Protein AF-A0A957ZMM1-F1 (afdb_monomer_lite)

Foldseek 3Di:
DDPVVQQQDFPQVVPHPVSGRPGDDDPLVVCVVCPQVDQDDDDDDDPDPVCPDCVVVVVVSCVVSVNPPD

pLDDT: mean 94.46, std 4.67, range [79.06, 98.56]

Sequence (70 aa):
MSAAEVARLDAGSHFSAAYAGTPVPRLEEVLDLVGDRCRINIEIKSMDPYANDASDLVAALIRQRNLYDQ

Radius of gyration: 14.61 Å; chains: 1; bounding box: 32×25×36 Å

Secondary structure (DSSP, 8-state):
--HHHHTTSBSSTTT-GGGTTPBPPPHHHHHHHHGGGS----------TT--SSHHHHHHHHHHTT-S--

Structure (mmCIF, N/CA/C/O backbone):
data_AF-A0A957ZMM1-F1
#
_entry.id   AF-A0A957ZMM1-F1
#
loop_
_atom_site.group_PDB
_atom_site.id
_atom_site.type_symbol
_atom_site.label_atom_id
_atom_site.label_alt_id
_atom_site.label_comp_id
_atom_site.label_asym_id
_atom_site.label_entity_id
_atom_site.label_seq_id
_atom_site.pdbx_PDB_ins_code
_atom_site.Cartn_x
_atom_site.Cartn_y
_atom_site.Cartn_z
_atom_site.occupancy
_atom_site.B_iso_or_equiv
_atom_site.auth_seq_id
_atom_site.auth_comp_id
_atom_site.auth_asym_id
_atom_site.auth_atom_id
_atom_site.pdbx_PDB_model_num
ATOM 1 N N . MET A 1 1 ? 11.653 4.617 13.609 1.00 86.19 1 MET A N 1
ATOM 2 C CA . MET A 1 1 ? 10.760 3.456 13.793 1.00 86.19 1 MET A CA 1
ATOM 3 C C . MET A 1 1 ? 10.996 2.495 12.647 1.00 86.19 1 MET A C 1
ATOM 5 O O . MET A 1 1 ? 11.139 2.946 11.518 1.00 86.19 1 MET A O 1
ATOM 9 N N . SER A 1 2 ? 11.077 1.203 12.929 1.00 96.75 2 SER A N 1
ATOM 10 C CA . SER A 1 2 ? 11.112 0.144 11.923 1.00 96.75 2 SER A CA 1
ATOM 11 C C . SER A 1 2 ? 9.714 -0.121 11.356 1.00 96.75 2 SER A C 1
ATOM 13 O O . SER A 1 2 ? 8.706 0.186 11.994 1.00 96.75 2 SER A O 1
ATOM 15 N N . ALA A 1 3 ? 9.637 -0.763 10.188 1.00 94.12 3 ALA A N 1
ATOM 16 C CA . ALA A 1 3 ? 8.358 -1.192 9.616 1.00 94.12 3 ALA A CA 1
ATOM 17 C C . ALA A 1 3 ? 7.572 -2.120 10.566 1.00 94.12 3 ALA A C 1
ATOM 19 O O . ALA A 1 3 ? 6.349 -2.051 10.631 1.00 94.12 3 ALA A O 1
ATOM 20 N N . ALA A 1 4 ? 8.271 -2.959 11.340 1.00 95.88 4 ALA A N 1
ATOM 21 C CA . ALA A 1 4 ? 7.651 -3.848 12.320 1.00 95.88 4 ALA A CA 1
ATOM 22 C C . ALA A 1 4 ? 7.065 -3.095 13.525 1.00 95.88 4 ALA A C 1
ATOM 24 O O . ALA A 1 4 ? 6.062 -3.529 14.084 1.00 95.88 4 ALA A O 1
ATOM 25 N N . GLU A 1 5 ? 7.672 -1.978 13.927 1.00 97.88 5 GLU A N 1
ATOM 26 C CA . GLU A 1 5 ? 7.127 -1.112 14.976 1.00 97.88 5 GLU A CA 1
ATOM 27 C C . GLU A 1 5 ? 5.913 -0.326 14.471 1.00 97.88 5 GLU A C 1
ATOM 29 O O . GLU A 1 5 ? 4.921 -0.227 15.186 1.00 97.88 5 GLU A O 1
ATOM 34 N N . VAL A 1 6 ? 5.953 0.177 13.231 1.00 97.81 6 VAL A N 1
ATOM 35 C CA . VAL A 1 6 ? 4.828 0.906 12.614 1.00 97.81 6 VAL A CA 1
ATOM 36 C C . VAL A 1 6 ? 3.605 0.005 12.436 1.00 97.81 6 VAL A C 1
ATOM 38 O O . VAL A 1 6 ? 2.496 0.419 12.757 1.00 97.81 6 VAL A O 1
ATOM 41 N N . ALA A 1 7 ? 3.797 -1.246 12.011 1.00 96.31 7 ALA A N 1
ATOM 42 C CA . ALA A 1 7 ? 2.707 -2.208 11.832 1.00 96.31 7 ALA A CA 1
ATOM 43 C C . ALA A 1 7 ? 1.945 -2.542 13.134 1.00 96.31 7 ALA A C 1
ATOM 45 O O . ALA A 1 7 ? 0.852 -3.097 13.078 1.00 96.31 7 ALA A O 1
ATOM 46 N N . ARG A 1 8 ? 2.506 -2.221 14.310 1.00 96.50 8 ARG A N 1
ATOM 47 C CA . ARG A 1 8 ? 1.861 -2.432 15.619 1.00 96.50 8 ARG A CA 1
ATOM 48 C C . ARG A 1 8 ? 1.033 -1.236 16.092 1.00 96.50 8 ARG A C 1
ATOM 50 O O . ARG A 1 8 ? 0.402 -1.331 17.141 1.00 96.50 8 ARG A O 1
ATOM 57 N N . LEU A 1 9 ? 1.078 -0.111 15.382 1.00 98.12 9 LEU A N 1
ATOM 58 C CA . LEU A 1 9 ? 0.293 1.068 15.732 1.00 98.12 9 LEU A CA 1
ATOM 59 C C . LEU A 1 9 ? -1.186 0.851 15.407 1.00 98.12 9 LEU A C 1
ATOM 61 O O . LEU A 1 9 ? -1.519 0.250 14.388 1.00 98.12 9 LEU A O 1
ATOM 65 N N . ASP A 1 10 ? -2.058 1.403 16.248 1.00 98.19 10 ASP A N 1
ATOM 66 C CA . ASP A 1 10 ? -3.494 1.470 15.987 1.00 98.19 10 ASP A CA 1
ATOM 67 C C . ASP A 1 10 ? -3.812 2.697 15.124 1.00 98.19 10 ASP A C 1
ATOM 69 O O . ASP A 1 10 ? -3.847 3.833 15.602 1.00 98.19 10 ASP A O 1
ATOM 73 N N . ALA A 1 11 ? -4.025 2.455 13.835 1.00 98.00 11 ALA A N 1
ATOM 74 C CA . ALA A 1 11 ? -4.408 3.458 12.851 1.00 98.00 11 ALA A CA 1
ATOM 75 C C . ALA A 1 11 ? -5.924 3.725 12.816 1.00 98.00 11 ALA A C 1
ATOM 77 O O . ALA A 1 11 ? -6.356 4.676 12.167 1.00 98.00 11 ALA A O 1
ATOM 78 N N . GLY A 1 12 ? -6.742 2.902 13.479 1.00 98.38 12 GLY A N 1
ATOM 79 C CA . GLY A 1 12 ? -8.200 2.956 13.362 1.00 98.38 12 GLY A CA 1
ATOM 80 C C . GLY A 1 12 ? -8.896 3.689 14.506 1.00 98.38 12 GLY A C 1
ATOM 81 O O . GLY A 1 12 ? -9.843 4.439 14.256 1.00 98.38 12 GLY A O 1
ATOM 82 N N . SER A 1 13 ? -8.400 3.558 15.741 1.00 98.31 13 SER A N 1
ATOM 83 C CA . SER A 1 13 ? -9.005 4.188 16.931 1.00 98.31 13 SER A CA 1
ATOM 84 C C . SER A 1 13 ? -9.126 5.709 16.830 1.00 98.31 13 SER A C 1
ATOM 86 O O . SER A 1 13 ? -10.017 6.296 17.440 1.00 98.31 13 SER A O 1
ATOM 88 N N . HIS A 1 14 ? -8.261 6.357 16.044 1.00 97.56 14 HIS A N 1
ATOM 89 C CA . HIS A 1 14 ? -8.342 7.796 15.790 1.00 97.56 14 HIS A CA 1
ATOM 90 C C . HIS A 1 14 ? -9.647 8.205 15.082 1.00 97.56 14 HIS A C 1
ATOM 92 O O . HIS A 1 14 ? -10.156 9.297 15.322 1.00 97.56 14 HIS A O 1
ATOM 98 N N . PHE A 1 15 ? -10.201 7.334 14.233 1.00 98.00 15 PHE A N 1
ATOM 99 C CA . PHE A 1 15 ? -11.418 7.614 13.471 1.00 98.00 15 PHE A CA 1
ATOM 100 C C . PHE A 1 15 ? -12.689 7.241 14.241 1.00 98.00 15 PHE A C 1
ATOM 102 O O . PHE A 1 15 ? -13.682 7.963 14.180 1.00 98.00 15 PHE A O 1
ATOM 109 N N . SER A 1 16 ? -12.688 6.097 14.933 1.00 98.44 16 SER A N 1
ATOM 110 C CA . SER A 1 16 ? -13.801 5.625 15.766 1.00 98.44 16 SER A CA 1
ATOM 111 C C . SER A 1 16 ? -13.381 4.404 16.581 1.00 98.44 16 SER A C 1
ATOM 113 O O . SER A 1 16 ? -12.572 3.595 16.126 1.00 98.44 16 SER A O 1
ATOM 115 N N . ALA A 1 17 ? -1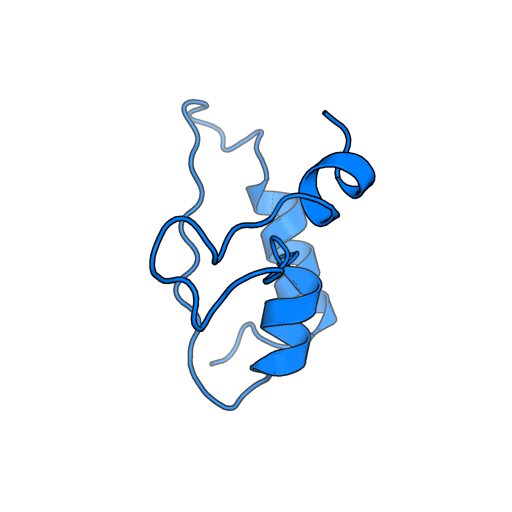4.025 4.191 17.730 1.00 98.00 17 ALA A N 1
ATOM 116 C CA . ALA A 1 17 ? -13.874 2.966 18.516 1.00 98.00 17 ALA A CA 1
ATOM 117 C C . ALA A 1 17 ? -14.236 1.690 17.726 1.00 98.00 17 ALA A C 1
ATOM 119 O O . ALA A 1 17 ? -13.718 0.618 18.025 1.00 98.00 17 ALA A O 1
ATOM 120 N N . ALA A 1 18 ? -15.086 1.793 16.696 1.00 98.56 18 ALA A N 1
ATOM 121 C CA . ALA A 1 18 ? -15.448 0.660 15.840 1.00 98.56 18 ALA A CA 1
ATOM 122 C C . ALA A 1 18 ? -14.277 0.124 14.989 1.00 98.56 18 ALA A C 1
ATOM 124 O O . ALA A 1 18 ? -14.343 -1.010 14.525 1.00 98.56 18 ALA A O 1
ATOM 125 N N . TYR A 1 19 ? -13.219 0.918 14.792 1.00 98.44 19 TYR A N 1
ATOM 126 C CA . TYR A 1 19 ? -12.027 0.539 14.024 1.00 98.44 19 TYR A CA 1
ATOM 127 C C . TYR A 1 19 ? -10.806 0.278 14.916 1.00 98.44 19 TYR A C 1
ATOM 129 O O . TYR A 1 19 ? -9.684 0.193 14.413 1.00 98.44 19 TYR A O 1
ATOM 137 N N . ALA A 1 20 ? -11.002 0.168 16.232 1.00 98.31 20 ALA A N 1
ATOM 138 C CA . ALA A 1 20 ? -9.912 -0.020 17.176 1.00 98.31 20 ALA A CA 1
ATOM 139 C C . ALA A 1 20 ? -9.065 -1.258 16.844 1.00 98.31 20 ALA A C 1
ATOM 141 O O . ALA A 1 20 ? -9.584 -2.322 16.505 1.00 98.31 20 ALA A O 1
ATOM 142 N N . GLY A 1 21 ? -7.747 -1.103 16.948 1.00 97.94 21 GLY A N 1
ATOM 143 C CA . GLY A 1 21 ? -6.767 -2.142 16.646 1.00 97.94 21 GLY A CA 1
ATOM 144 C C . GLY A 1 21 ? -6.443 -2.324 15.162 1.00 97.94 21 GLY A C 1
ATOM 145 O O . GLY A 1 21 ? -5.690 -3.240 14.837 1.00 97.94 21 GLY A O 1
ATOM 146 N N . THR A 1 22 ? -6.968 -1.486 14.258 1.00 98.25 22 THR A N 1
ATOM 147 C CA . THR A 1 22 ? -6.615 -1.566 12.829 1.00 98.25 22 THR A CA 1
ATOM 148 C C . THR A 1 22 ? -5.132 -1.218 12.644 1.00 98.25 22 THR A C 1
ATOM 150 O O . THR A 1 22 ? -4.743 -0.099 12.984 1.00 98.25 22 THR A O 1
ATOM 153 N N . PRO A 1 23 ? -4.294 -2.124 12.112 1.00 97.75 23 PRO A N 1
ATOM 154 C CA . PRO A 1 23 ? -2.871 -1.860 11.926 1.00 97.75 23 PRO A CA 1
ATOM 155 C C . PRO A 1 23 ? -2.616 -0.944 10.722 1.00 97.75 23 PRO A C 1
ATOM 157 O O . PRO A 1 23 ? -3.452 -0.818 9.825 1.00 97.75 23 PRO A O 1
ATOM 160 N N . VAL A 1 24 ? -1.426 -0.341 10.662 1.00 98.06 24 VAL A N 1
ATOM 161 C CA . VAL A 1 24 ? -0.945 0.337 9.447 1.00 98.06 24 VAL A CA 1
ATOM 162 C C . VAL A 1 24 ? -0.555 -0.724 8.406 1.00 98.06 24 VAL A C 1
ATOM 164 O O . VAL A 1 24 ? 0.362 -1.503 8.682 1.00 98.06 24 VAL A O 1
ATOM 167 N N . PRO A 1 25 ? -1.195 -0.768 7.221 1.00 97.62 25 PRO A N 1
ATOM 168 C CA . PRO A 1 25 ? -0.869 -1.757 6.201 1.00 97.62 25 PRO A CA 1
ATOM 169 C C . PRO A 1 25 ? 0.429 -1.403 5.470 1.00 97.62 25 PRO A C 1
ATOM 171 O O . PRO A 1 25 ? 0.783 -0.232 5.301 1.00 97.62 25 PRO A O 1
ATOM 174 N N . ARG A 1 26 ? 1.120 -2.422 4.964 1.00 96.88 26 ARG A N 1
ATOM 175 C CA . ARG A 1 26 ? 2.192 -2.270 3.979 1.00 96.88 26 ARG A CA 1
ATOM 176 C C . ARG A 1 26 ? 1.610 -2.183 2.576 1.00 96.88 26 ARG A C 1
ATOM 178 O O . ARG A 1 26 ? 0.562 -2.753 2.284 1.00 96.88 26 ARG A O 1
ATOM 185 N N . LEU A 1 27 ? 2.347 -1.540 1.671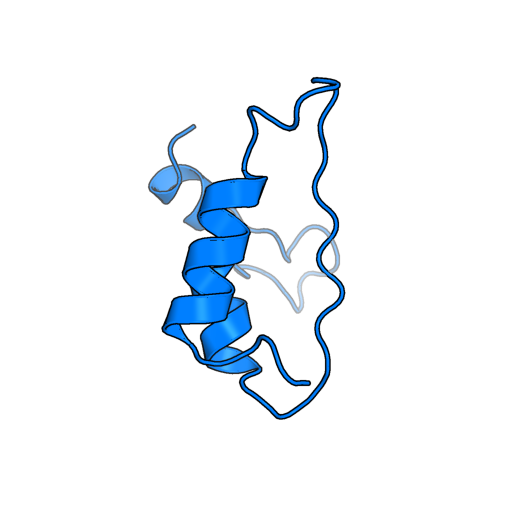 1.00 97.25 27 LEU A N 1
ATOM 186 C CA . LEU A 1 27 ? 1.943 -1.449 0.267 1.00 97.25 27 LEU A CA 1
ATOM 187 C C . LEU A 1 27 ? 1.731 -2.838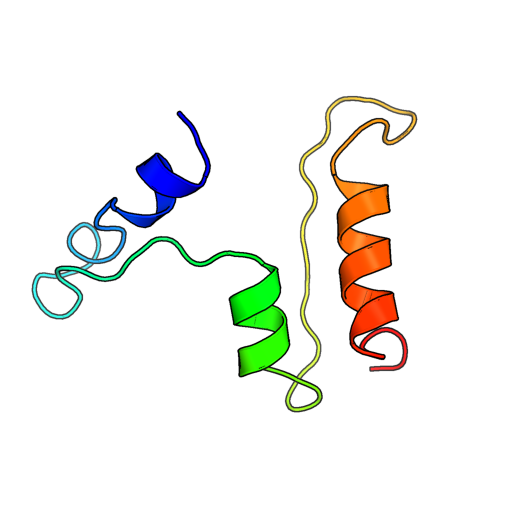 -0.358 1.00 97.25 27 LEU A C 1
ATOM 189 O O . LEU A 1 27 ? 0.740 -3.041 -1.045 1.00 97.25 27 LEU A O 1
ATOM 193 N N . GLU A 1 28 ? 2.616 -3.798 -0.078 1.00 96.81 28 GLU A N 1
ATOM 194 C CA . GLU A 1 28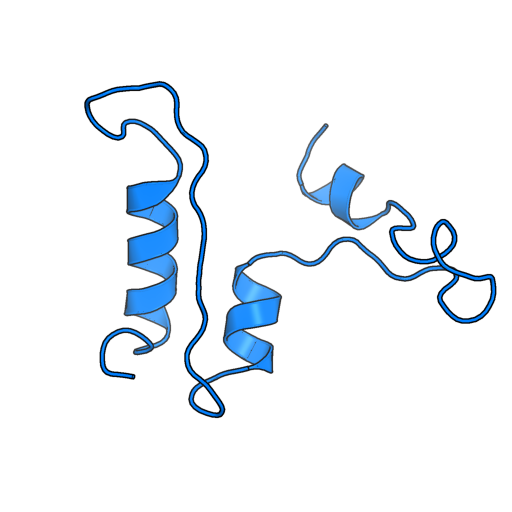 ? 2.515 -5.174 -0.583 1.00 96.81 28 GLU A CA 1
ATOM 195 C C . GLU A 1 28 ? 1.186 -5.851 -0.214 1.00 96.81 28 GLU A C 1
ATOM 197 O O . GLU A 1 28 ? 0.545 -6.437 -1.081 1.00 96.81 28 GLU A O 1
ATOM 202 N N . GLU A 1 29 ? 0.717 -5.668 1.024 1.00 97.38 29 GLU A N 1
ATOM 203 C CA . GLU A 1 29 ? -0.548 -6.226 1.515 1.00 97.38 29 GLU A CA 1
ATOM 204 C C . GLU A 1 29 ? -1.752 -5.594 0.808 1.00 97.38 29 GLU A C 1
ATOM 206 O O . GLU A 1 29 ? -2.716 -6.284 0.488 1.00 97.38 29 GLU A O 1
ATOM 211 N N . VAL A 1 30 ? -1.695 -4.288 0.519 1.00 97.00 30 VAL A N 1
ATOM 212 C CA . VAL A 1 30 ? -2.749 -3.595 -0.240 1.00 97.00 30 VAL A CA 1
ATOM 213 C C . VAL A 1 30 ? -2.776 -4.071 -1.691 1.00 97.00 30 VAL A C 1
ATOM 215 O O . VAL A 1 30 ? -3.855 -4.337 -2.218 1.00 97.00 30 VAL A O 1
ATOM 218 N N . LEU A 1 31 ? -1.611 -4.205 -2.332 1.00 97.25 31 LEU A N 1
ATOM 219 C CA . LEU A 1 31 ? -1.518 -4.706 -3.705 1.00 97.25 31 LEU A CA 1
ATOM 220 C C . LEU A 1 31 ? -2.030 -6.152 -3.806 1.00 97.25 31 LEU A C 1
ATOM 222 O O . LEU A 1 31 ? -2.773 -6.459 -4.735 1.00 97.25 31 LEU A O 1
ATOM 226 N N . ASP A 1 32 ? -1.689 -7.013 -2.841 1.00 96.88 32 ASP A N 1
ATOM 227 C CA . ASP A 1 32 ? -2.162 -8.404 -2.777 1.00 96.88 32 ASP A CA 1
ATOM 228 C C . ASP A 1 32 ? -3.667 -8.487 -2.497 1.00 96.88 32 ASP A C 1
ATOM 230 O O . ASP A 1 32 ? -4.373 -9.307 -3.084 1.00 96.88 32 ASP A O 1
ATOM 234 N N . LEU A 1 33 ? -4.182 -7.613 -1.627 1.00 96.56 33 LEU A N 1
ATOM 235 C CA . LEU A 1 33 ? -5.606 -7.542 -1.326 1.00 96.56 33 LEU A CA 1
ATOM 236 C C . LEU A 1 33 ? -6.406 -7.088 -2.546 1.00 96.56 33 LEU A C 1
ATOM 238 O O . LEU A 1 33 ? -7.433 -7.685 -2.865 1.00 96.56 33 LEU A O 1
ATOM 242 N N . VAL A 1 34 ? -6.007 -5.992 -3.190 1.00 94.69 34 VAL A N 1
ATOM 243 C CA . VAL A 1 34 ? -6.767 -5.389 -4.291 1.00 94.69 34 VAL A CA 1
ATOM 244 C C . VAL A 1 34 ? -6.629 -6.222 -5.563 1.00 94.69 34 VAL A C 1
ATOM 246 O O . VAL A 1 34 ? -7.654 -6.528 -6.177 1.00 94.69 34 VAL A O 1
ATOM 249 N N . GLY A 1 35 ? -5.411 -6.641 -5.913 1.00 93.94 35 GLY A N 1
ATOM 250 C CA . GLY A 1 35 ? -5.121 -7.316 -7.175 1.00 93.94 35 GLY A CA 1
ATOM 251 C C . GLY A 1 35 ? -5.572 -6.482 -8.376 1.00 93.94 35 GLY A C 1
ATOM 252 O O . GLY A 1 35 ? -5.444 -5.262 -8.371 1.00 93.94 35 GLY A O 1
ATOM 253 N N . ASP A 1 36 ? -6.160 -7.143 -9.371 1.00 93.12 36 ASP A N 1
ATOM 254 C CA . ASP A 1 36 ? -6.693 -6.522 -10.596 1.00 93.12 36 ASP A CA 1
ATOM 255 C C . ASP A 1 36 ? -8.176 -6.102 -10.467 1.00 93.12 36 ASP A C 1
ATOM 257 O O . ASP A 1 36 ? -8.922 -5.993 -11.437 1.00 93.12 36 ASP A O 1
ATOM 261 N N . ARG A 1 37 ? -8.675 -5.930 -9.233 1.00 94.94 37 ARG A N 1
ATOM 262 C CA . ARG A 1 37 ? -10.090 -5.575 -9.005 1.00 94.94 37 ARG A CA 1
ATOM 263 C C . ARG A 1 37 ? -10.372 -4.094 -9.237 1.00 94.94 37 ARG A C 1
ATOM 265 O O . ARG A 1 37 ? -11.521 -3.731 -9.487 1.00 94.94 37 ARG A O 1
ATOM 272 N N . CYS A 1 38 ? -9.360 -3.240 -9.105 1.00 93.56 38 CYS A N 1
ATOM 273 C CA . CYS A 1 38 ? -9.438 -1.824 -9.437 1.00 93.56 38 CYS A CA 1
ATOM 274 C C . CYS A 1 38 ? -8.045 -1.208 -9.599 1.00 93.56 38 CYS A C 1
ATOM 276 O O . CYS A 1 38 ? -7.079 -1.642 -8.977 1.00 93.56 38 CYS A O 1
ATOM 278 N N . ARG A 1 39 ? -7.983 -0.114 -10.367 1.00 94.69 39 ARG A N 1
ATOM 279 C CA . ARG A 1 39 ? -6.764 0.686 -10.522 1.00 94.69 39 ARG A CA 1
ATOM 280 C C . ARG A 1 39 ? -6.405 1.361 -9.200 1.00 94.69 39 ARG A C 1
ATOM 282 O O . ARG A 1 39 ? -7.262 1.971 -8.556 1.00 94.69 39 ARG A O 1
ATOM 289 N N . ILE A 1 40 ? -5.127 1.316 -8.838 1.00 94.88 40 ILE A N 1
ATOM 290 C CA . ILE A 1 40 ? -4.610 1.901 -7.598 1.00 94.88 40 ILE A CA 1
ATOM 291 C C . ILE A 1 40 ? -3.842 3.176 -7.933 1.00 94.88 40 ILE A C 1
ATOM 293 O O . ILE A 1 40 ? -2.844 3.144 -8.650 1.00 94.88 40 ILE A O 1
ATOM 297 N N . ASN A 1 41 ? -4.294 4.304 -7.389 1.00 95.81 41 ASN A N 1
ATOM 298 C CA . ASN A 1 41 ? -3.559 5.560 -7.474 1.00 95.81 41 ASN A CA 1
ATOM 299 C C . ASN A 1 41 ? -2.563 5.653 -6.308 1.00 95.81 41 ASN A C 1
ATOM 301 O O . ASN A 1 41 ? -2.979 5.798 -5.158 1.00 95.81 41 ASN A O 1
ATOM 305 N N . ILE A 1 42 ? -1.265 5.551 -6.601 1.00 95.12 42 ILE A N 1
ATOM 306 C CA . ILE A 1 42 ? -0.189 5.594 -5.603 1.00 95.12 42 ILE A CA 1
ATOM 307 C C . ILE A 1 42 ? 0.500 6.954 -5.682 1.00 95.12 42 ILE A C 1
ATOM 309 O O . ILE A 1 42 ? 1.111 7.291 -6.693 1.00 95.12 42 ILE A O 1
ATOM 313 N N . GLU A 1 43 ? 0.439 7.719 -4.595 1.00 94.62 43 GLU A N 1
ATOM 314 C CA . GLU A 1 43 ? 1.180 8.970 -4.471 1.00 94.62 43 GLU A CA 1
ATOM 315 C C . GLU A 1 43 ? 2.534 8.726 -3.796 1.00 94.62 43 GLU A C 1
ATOM 317 O O . GLU A 1 43 ? 2.602 8.208 -2.680 1.00 94.62 43 GLU A O 1
ATOM 322 N N . ILE A 1 44 ? 3.615 9.148 -4.452 1.00 92.44 44 ILE A N 1
ATOM 323 C CA . ILE A 1 44 ? 4.968 9.111 -3.894 1.00 92.44 44 ILE A CA 1
ATOM 324 C C . ILE A 1 44 ? 5.340 10.522 -3.450 1.00 92.44 44 ILE A C 1
ATOM 326 O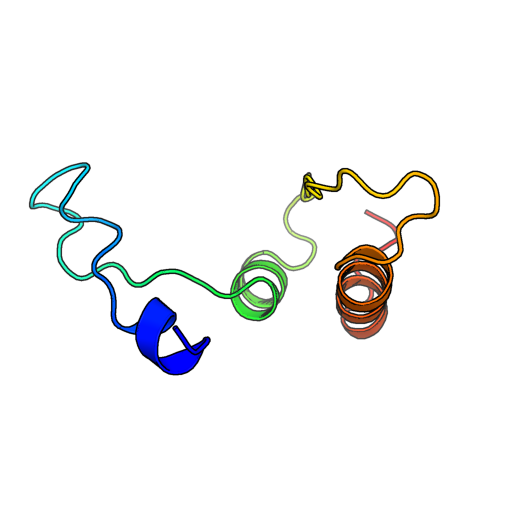 O . ILE A 1 44 ? 5.260 11.476 -4.223 1.00 92.44 44 ILE A O 1
ATOM 330 N N . LYS A 1 45 ? 5.739 10.662 -2.184 1.00 88.88 45 LYS A N 1
ATOM 331 C CA . LYS A 1 45 ? 6.214 11.931 -1.632 1.00 88.88 45 LYS A CA 1
ATOM 332 C C . LYS A 1 45 ? 7.730 11.979 -1.718 1.00 88.88 45 LYS A C 1
ATOM 334 O O . LYS A 1 45 ? 8.411 11.208 -1.048 1.00 88.88 45 LYS A O 1
ATOM 339 N N . SER A 1 46 ? 8.234 12.918 -2.507 1.00 87.69 46 SER A N 1
ATOM 340 C CA . SER A 1 46 ? 9.660 13.159 -2.659 1.00 87.69 46 SER A CA 1
ATOM 341 C C . SER A 1 46 ? 9.945 14.642 -2.795 1.00 87.69 46 SER A C 1
ATOM 343 O O . SER A 1 46 ? 9.161 15.387 -3.379 1.00 87.69 46 SER A O 1
ATOM 345 N N . MET A 1 47 ? 11.076 15.052 -2.232 1.00 84.12 47 MET A N 1
ATOM 346 C CA . MET A 1 47 ? 11.658 16.377 -2.436 1.00 84.12 47 MET A CA 1
ATOM 347 C C . MET A 1 47 ? 12.927 16.295 -3.299 1.00 84.12 47 MET A C 1
ATOM 349 O O . MET A 1 47 ? 13.532 17.329 -3.576 1.00 84.12 47 MET A O 1
ATOM 353 N N . ASP A 1 48 ? 13.344 15.087 -3.702 1.00 85.38 48 ASP A N 1
ATOM 354 C CA . ASP A 1 48 ? 14.511 14.878 -4.556 1.00 85.38 48 ASP A CA 1
ATOM 355 C C . ASP A 1 48 ? 14.086 14.965 -6.035 1.00 85.38 48 ASP A C 1
ATOM 357 O O . ASP A 1 48 ? 13.225 14.198 -6.475 1.00 85.38 48 ASP A O 1
ATOM 361 N N . PRO A 1 49 ? 14.666 15.886 -6.825 1.00 81.06 49 PRO A N 1
ATOM 362 C CA . PRO A 1 49 ? 14.267 16.099 -8.215 1.00 81.06 49 PRO A CA 1
ATOM 363 C C . PRO A 1 49 ? 14.612 14.932 -9.153 1.00 81.06 49 PRO A C 1
ATOM 365 O O . PRO A 1 49 ? 14.118 14.903 -10.278 1.00 81.06 49 PRO A O 1
ATOM 368 N N . TYR A 1 50 ? 15.447 13.987 -8.720 1.00 82.81 50 TYR A N 1
ATOM 369 C CA . TYR A 1 50 ? 15.881 12.828 -9.501 1.00 82.81 50 TYR A CA 1
ATOM 370 C C . TYR A 1 50 ? 15.243 11.516 -9.034 1.00 82.81 50 TYR A C 1
ATOM 372 O O . TYR A 1 50 ? 15.677 10.450 -9.462 1.00 82.81 50 TYR A O 1
ATOM 380 N N . ALA A 1 51 ? 14.214 11.589 -8.185 1.00 79.06 51 ALA A N 1
ATOM 381 C CA . ALA A 1 51 ? 13.470 10.434 -7.688 1.00 79.06 51 ALA A CA 1
ATOM 382 C C . ALA A 1 51 ? 14.341 9.377 -6.979 1.00 79.06 51 ALA A C 1
ATOM 384 O O . ALA A 1 51 ? 14.059 8.180 -7.045 1.00 79.06 51 ALA A O 1
ATOM 385 N 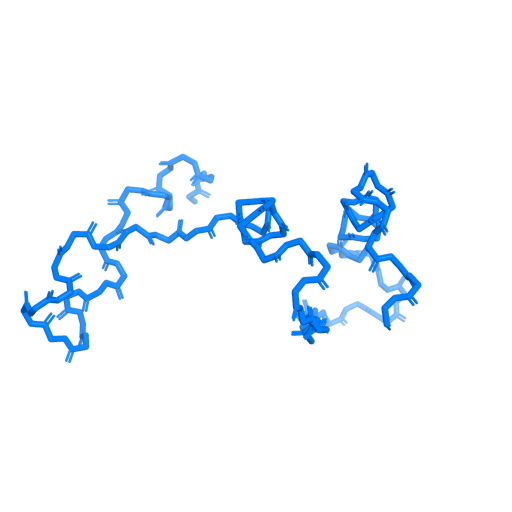N . ASN A 1 52 ? 15.384 9.813 -6.257 1.00 83.38 52 ASN A N 1
ATOM 386 C CA . ASN A 1 52 ? 16.160 8.958 -5.346 1.00 83.38 52 ASN A CA 1
ATOM 387 C C . ASN A 1 52 ? 15.349 8.631 -4.075 1.00 83.38 52 ASN A C 1
ATOM 389 O O . ASN A 1 52 ? 15.737 8.955 -2.952 1.00 83.38 52 ASN A O 1
ATOM 393 N N . ASP A 1 53 ? 14.175 8.043 -4.260 1.00 89.56 53 ASP A N 1
ATOM 394 C CA . ASP A 1 53 ? 13.169 7.818 -3.234 1.00 89.56 53 ASP A CA 1
ATOM 395 C C . ASP A 1 53 ? 12.586 6.398 -3.345 1.00 89.56 53 ASP A C 1
ATOM 397 O O . ASP A 1 53 ? 13.242 5.460 -3.797 1.00 89.56 53 ASP A O 1
ATOM 401 N N . ALA A 1 54 ? 11.354 6.202 -2.876 1.00 91.75 54 ALA A N 1
ATOM 402 C CA . ALA A 1 54 ? 10.691 4.906 -2.911 1.00 91.75 54 ALA A CA 1
ATOM 403 C C . ALA A 1 54 ? 10.246 4.462 -4.321 1.00 91.75 54 ALA A C 1
ATOM 405 O O . ALA A 1 54 ? 9.794 3.326 -4.463 1.00 91.75 54 ALA A O 1
ATOM 406 N N . SER A 1 55 ? 10.357 5.309 -5.349 1.00 93.06 55 SER A N 1
ATOM 407 C CA . SER A 1 55 ? 9.833 5.078 -6.702 1.00 93.06 55 SER A CA 1
ATOM 408 C C . SER A 1 55 ? 10.293 3.764 -7.319 1.00 93.06 55 SER A C 1
ATOM 410 O O . SER A 1 55 ? 9.454 2.993 -7.787 1.00 93.06 55 SER A O 1
ATOM 412 N N . ASP A 1 56 ? 11.587 3.451 -7.255 1.00 93.62 56 ASP A N 1
ATOM 413 C CA . ASP A 1 56 ? 12.116 2.208 -7.828 1.00 93.62 56 ASP A CA 1
ATOM 414 C C . ASP A 1 56 ? 11.570 0.964 -7.120 1.00 93.62 56 ASP A C 1
ATOM 416 O O . ASP A 1 56 ? 11.195 -0.018 -7.770 1.00 93.62 56 ASP A O 1
ATOM 420 N N . LEU A 1 57 ? 11.457 1.012 -5.789 1.00 94.88 57 LEU A N 1
ATOM 421 C CA . LEU A 1 57 ? 10.902 -0.088 -4.997 1.00 94.88 57 LEU A CA 1
ATOM 422 C C . LEU A 1 57 ? 9.402 -0.262 -5.258 1.00 94.88 57 LEU A C 1
ATOM 424 O O . LEU A 1 57 ? 8.933 -1.388 -5.420 1.00 94.88 57 LEU A O 1
ATOM 428 N N . VAL A 1 58 ? 8.650 0.838 -5.353 1.00 96.06 58 VAL A N 1
ATOM 429 C CA . VAL A 1 58 ? 7.222 0.813 -5.699 1.00 96.06 58 VAL A CA 1
ATOM 430 C C . VAL A 1 58 ? 7.025 0.214 -7.092 1.00 96.06 58 VAL A C 1
ATOM 432 O O . VAL A 1 58 ? 6.228 -0.710 -7.256 1.00 96.06 58 VAL A O 1
ATOM 435 N N . ALA A 1 59 ? 7.791 0.667 -8.086 1.00 95.56 59 ALA A N 1
ATOM 436 C CA . ALA A 1 59 ? 7.723 0.135 -9.442 1.00 95.56 59 ALA A CA 1
ATOM 437 C C . ALA A 1 59 ? 8.088 -1.359 -9.493 1.00 95.56 59 ALA A C 1
ATOM 439 O O . ALA A 1 59 ? 7.466 -2.123 -10.234 1.00 95.56 59 ALA A O 1
ATOM 440 N N . ALA A 1 60 ? 9.063 -1.804 -8.694 1.00 97.06 60 ALA A N 1
ATOM 441 C CA . ALA A 1 60 ? 9.408 -3.218 -8.572 1.00 97.06 60 ALA A CA 1
ATOM 442 C C . ALA A 1 60 ? 8.253 -4.051 -7.988 1.00 97.06 60 ALA A C 1
ATOM 444 O O . ALA A 1 60 ? 7.934 -5.106 -8.539 1.00 97.06 60 ALA A O 1
ATOM 445 N N . LEU A 1 61 ? 7.580 -3.567 -6.937 1.00 97.38 61 LEU A N 1
ATOM 446 C CA . LEU A 1 61 ? 6.431 -4.255 -6.330 1.00 97.38 61 LEU A CA 1
ATOM 447 C C . LEU A 1 61 ? 5.246 -4.388 -7.296 1.00 97.38 61 LEU A C 1
ATOM 449 O O . LEU A 1 61 ? 4.619 -5.449 -7.343 1.00 97.38 61 LEU A O 1
ATOM 453 N N . ILE A 1 62 ? 4.964 -3.344 -8.083 1.00 96.81 62 ILE A N 1
ATOM 454 C CA . ILE A 1 62 ? 3.915 -3.360 -9.116 1.00 96.81 62 ILE A CA 1
ATOM 455 C C . ILE A 1 62 ? 4.251 -4.395 -10.197 1.00 96.81 62 ILE A C 1
ATOM 457 O O . ILE A 1 62 ? 3.395 -5.200 -10.571 1.00 96.81 62 ILE A O 1
ATOM 461 N N . ARG A 1 63 ? 5.505 -4.417 -10.672 1.00 96.94 63 ARG A N 1
ATOM 462 C CA . ARG A 1 63 ? 5.973 -5.391 -11.673 1.00 96.94 63 ARG A CA 1
ATOM 463 C C . ARG A 1 63 ? 5.901 -6.824 -11.164 1.00 96.94 63 ARG A C 1
ATOM 465 O O . ARG A 1 63 ? 5.393 -7.680 -11.875 1.00 96.94 63 ARG A O 1
ATOM 472 N N . GLN A 1 64 ? 6.342 -7.079 -9.933 1.00 97.25 64 GLN A N 1
ATOM 473 C CA . GLN A 1 64 ? 6.319 -8.415 -9.328 1.00 97.25 64 GLN A CA 1
ATOM 474 C C . GLN A 1 64 ? 4.910 -9.028 -9.296 1.00 97.25 64 GLN A C 1
ATOM 476 O O . GLN A 1 64 ? 4.767 -10.247 -9.366 1.00 97.25 64 GLN A O 1
ATOM 481 N N . ARG A 1 65 ? 3.876 -8.187 -9.193 1.00 96.00 65 ARG A N 1
ATOM 482 C CA . ARG A 1 65 ? 2.468 -8.597 -9.118 1.00 96.00 65 ARG A CA 1
ATOM 483 C C . ARG A 1 65 ? 1.724 -8.494 -10.451 1.00 96.00 65 ARG A C 1
ATOM 485 O O . ARG A 1 65 ? 0.535 -8.780 -10.488 1.00 96.00 65 ARG A O 1
ATOM 492 N N . ASN A 1 66 ? 2.406 -8.109 -11.532 1.00 96.19 66 ASN A N 1
ATOM 493 C CA . ASN A 1 66 ? 1.815 -7.869 -12.855 1.00 96.19 66 ASN A CA 1
ATOM 494 C C . ASN A 1 66 ? 0.672 -6.837 -12.844 1.00 96.19 66 ASN A C 1
ATOM 496 O O . ASN A 1 66 ? -0.310 -6.972 -13.562 1.00 96.19 66 ASN A O 1
ATOM 500 N N . LEU A 1 67 ? 0.805 -5.795 -12.022 1.00 96.00 67 LEU A N 1
ATOM 501 C CA . LEU A 1 67 ? -0.231 -4.780 -11.802 1.00 96.00 67 LEU A CA 1
ATOM 502 C C . LEU A 1 67 ? -0.037 -3.511 -12.652 1.00 96.00 67 LEU A C 1
ATOM 504 O O . LEU A 1 67 ? -0.642 -2.485 -12.353 1.00 96.00 67 LEU A O 1
ATOM 508 N N . TYR A 1 68 ? 0.824 -3.547 -13.672 1.00 93.88 68 TYR A N 1
ATOM 509 C CA . TYR A 1 68 ? 1.229 -2.370 -14.455 1.00 93.88 68 TYR A CA 1
ATOM 510 C C . TYR A 1 68 ? 0.345 -2.075 -15.683 1.00 93.88 68 TYR A C 1
ATOM 512 O O . TYR A 1 68 ? 0.466 -0.987 -16.238 1.00 93.88 68 TYR A O 1
ATOM 520 N N . ASP A 1 69 ? -0.539 -2.998 -16.078 1.00 89.75 69 ASP A N 1
ATOM 521 C CA . ASP A 1 69 ? -1.378 -2.890 -17.289 1.00 89.75 69 ASP A CA 1
ATOM 522 C C . ASP A 1 69 ? -2.854 -2.526 -17.009 1.00 89.75 69 ASP A C 1
ATOM 524 O O . ASP A 1 69 ? -3.690 -2.571 -17.912 1.00 89.75 69 ASP A O 1
ATOM 528 N N . GLN A 1 70 ? -3.184 -2.162 -15.766 1.00 85.12 70 GLN A N 1
ATOM 529 C CA . GLN A 1 70 ? -4.550 -1.825 -15.335 1.00 85.12 70 GLN A CA 1
ATOM 530 C C . GLN A 1 70 ? -5.006 -0.429 -15.769 1.00 85.12 70 GLN A C 1
ATOM 532 O O . GLN A 1 70 ? -4.206 0.539 -15.731 1.00 85.12 70 GLN A O 1
#